Protein AF-A0A967Z1N1-F1 (afdb_monomer)

Radius of gyration: 12.33 Å; Cα contacts (8 Å, |Δi|>4): 47; chains: 1; bounding box: 30×26×28 Å

Sequence (60 aa):
MLELKKGVDILAEVGGITSVDAAKALFNEKLDAKNLDKISKIKTEDALIKIANAISMCEP

Secondary structure (DSSP, 8-state):
-PPTT-S--HHHHHH---SHHHHHHHHHHH--HHHHHHHTT---HHHHHHHHHHHHHH--

pLDDT: mean 87.65, std 7.36, range [61.0, 94.75]

Nearest PDB structures (foldseek):
  7fbb-ass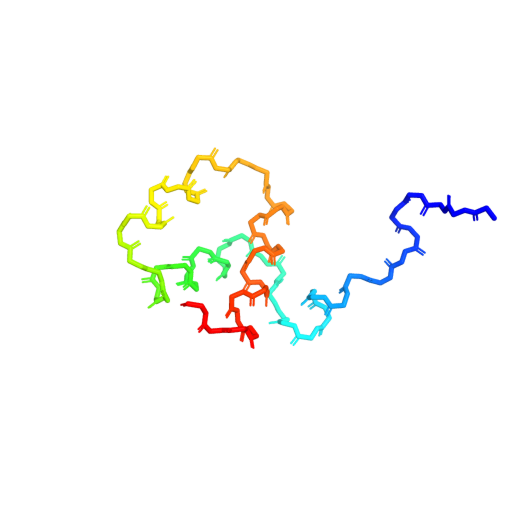embly1_A  TM=4.847E-01  e=3.895E+00  Serratia sp. FS14
  7fbb-assembly2_B  TM=4.909E-01  e=7.459E+00  Serratia sp. FS14

Structure (mmCIF, N/CA/C/O backbone):
data_AF-A0A967Z1N1-F1
#
_entry.id   AF-A0A967Z1N1-F1
#
loop_
_atom_site.group_PDB
_atom_site.id
_atom_site.type_symbol
_atom_site.label_atom_id
_atom_site.label_alt_id
_atom_site.label_comp_id
_atom_site.label_asym_id
_atom_site.label_entity_id
_atom_site.label_seq_id
_atom_site.pdbx_PDB_ins_code
_atom_site.Cartn_x
_atom_site.Cartn_y
_atom_site.Cartn_z
_atom_site.occupancy
_atom_site.B_iso_or_equiv
_atom_site.auth_seq_id
_atom_site.auth_comp_id
_atom_site.auth_asym_id
_atom_site.auth_atom_id
_atom_site.pdbx_PDB_model_num
ATOM 1 N N . MET A 1 1 ? 21.094 15.752 -15.342 1.00 72.25 1 MET A N 1
ATOM 2 C CA . MET A 1 1 ? 19.878 16.463 -14.892 1.00 72.25 1 MET A CA 1
ATOM 3 C C . MET A 1 1 ? 18.791 15.410 -14.747 1.00 72.25 1 MET A C 1
ATOM 5 O O . MET A 1 1 ? 18.650 14.625 -15.673 1.00 72.25 1 MET A O 1
ATOM 9 N N . LEU A 1 2 ? 18.137 15.293 -13.588 1.00 75.75 2 LEU A N 1
ATOM 10 C CA . LEU A 1 2 ? 17.088 14.287 -13.373 1.00 75.75 2 LEU A CA 1
ATOM 11 C C . LEU A 1 2 ? 15.735 14.872 -13.784 1.00 75.75 2 LEU A C 1
ATOM 13 O O . LEU A 1 2 ? 15.420 16.005 -13.427 1.00 75.75 2 LEU A O 1
ATOM 17 N N . GLU A 1 3 ? 14.957 14.107 -14.542 1.00 82.50 3 GLU A N 1
ATOM 18 C CA . GLU A 1 3 ? 13.644 14.509 -15.046 1.00 82.50 3 GLU A CA 1
ATOM 19 C C . GLU A 1 3 ? 12.544 13.842 -14.212 1.00 82.50 3 GLU A C 1
ATOM 21 O O . GLU A 1 3 ? 12.577 12.637 -13.945 1.00 82.50 3 GLU A O 1
ATOM 26 N N . LEU A 1 4 ? 11.562 14.635 -13.779 1.00 79.94 4 LEU A N 1
ATOM 27 C CA . LEU A 1 4 ? 10.441 14.150 -12.980 1.00 79.94 4 LEU A CA 1
ATOM 28 C C . LEU A 1 4 ? 9.674 13.072 -13.765 1.00 79.94 4 LEU A C 1
ATOM 30 O O . LEU A 1 4 ? 9.310 13.294 -14.916 1.00 79.94 4 LEU A O 1
ATOM 34 N N . LYS A 1 5 ? 9.416 11.921 -13.129 1.00 74.88 5 LYS A N 1
ATOM 35 C CA . LYS A 1 5 ? 8.773 10.734 -13.734 1.00 74.88 5 LYS A CA 1
ATOM 36 C C . LYS A 1 5 ? 9.559 10.068 -14.877 1.00 74.88 5 LYS A C 1
ATOM 38 O O . LYS A 1 5 ? 8.996 9.241 -15.583 1.00 74.88 5 LYS A O 1
ATOM 43 N N . LYS A 1 6 ? 10.851 10.366 -15.053 1.00 77.81 6 LYS A N 1
ATOM 44 C CA . LYS A 1 6 ? 11.695 9.725 -16.080 1.00 77.81 6 LYS A CA 1
ATOM 45 C C . LYS A 1 6 ? 12.469 8.508 -15.562 1.00 77.81 6 LYS A C 1
ATOM 47 O O . LYS A 1 6 ? 13.642 8.316 -15.863 1.00 77.81 6 LYS A O 1
ATOM 52 N N . GLY A 1 7 ? 11.798 7.687 -14.768 1.00 78.81 7 GLY A N 1
ATOM 53 C CA . GLY A 1 7 ? 12.314 6.426 -14.250 1.00 78.81 7 GLY A CA 1
ATOM 54 C C .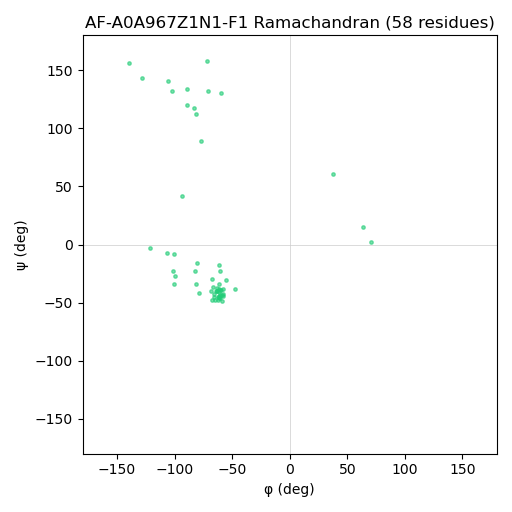 GLY A 1 7 ? 11.215 5.378 -14.279 1.00 78.81 7 GLY A C 1
ATOM 55 O O . GLY A 1 7 ? 10.033 5.720 -14.287 1.00 78.81 7 GLY A O 1
ATOM 56 N N . VAL A 1 8 ? 11.613 4.111 -14.314 1.00 78.31 8 VAL A N 1
ATOM 57 C CA . VAL A 1 8 ? 10.666 3.007 -14.186 1.00 78.31 8 VAL A CA 1
ATOM 58 C C . VAL A 1 8 ? 10.153 2.949 -12.748 1.00 78.31 8 VAL A C 1
ATOM 60 O O . VAL A 1 8 ? 10.931 3.020 -11.793 1.00 78.31 8 VAL A O 1
ATOM 63 N N . ASP A 1 9 ? 8.837 2.842 -12.590 1.00 78.50 9 ASP A N 1
ATOM 64 C CA . ASP A 1 9 ? 8.235 2.503 -11.308 1.00 78.50 9 ASP A CA 1
ATOM 65 C C . ASP A 1 9 ? 8.399 0.995 -11.090 1.00 78.50 9 ASP A C 1
ATOM 67 O O . ASP A 1 9 ? 7.566 0.192 -11.504 1.00 78.50 9 ASP A O 1
ATOM 71 N N . ILE A 1 10 ? 9.526 0.610 -10.485 1.00 82.06 10 ILE A N 1
ATOM 72 C CA . ILE A 1 10 ? 9.874 -0.797 -10.224 1.00 82.06 10 ILE A CA 1
ATOM 73 C C . ILE A 1 10 ? 8.774 -1.506 -9.427 1.00 82.06 10 ILE A C 1
ATOM 75 O O . ILE A 1 10 ? 8.561 -2.706 -9.584 1.00 82.06 10 ILE A O 1
ATOM 79 N N . LEU A 1 11 ? 8.063 -0.760 -8.584 1.00 80.00 11 LEU A N 1
ATOM 80 C CA . LEU A 1 11 ? 6.995 -1.292 -7.762 1.00 80.00 11 LEU A CA 1
ATOM 81 C C . LEU A 1 11 ? 5.834 -1.767 -8.641 1.00 80.00 11 LEU A C 1
ATOM 83 O O . LEU A 1 11 ? 5.352 -2.877 -8.452 1.00 80.00 11 LEU A O 1
ATOM 87 N N . ALA A 1 12 ? 5.440 -0.971 -9.638 1.00 80.62 12 ALA A N 1
ATOM 88 C CA . ALA A 1 12 ? 4.410 -1.358 -10.599 1.00 80.62 12 ALA A CA 1
ATOM 89 C C . ALA A 1 12 ? 4.847 -2.541 -11.479 1.00 80.62 12 ALA A C 1
ATOM 91 O O . ALA A 1 12 ? 4.066 -3.469 -11.683 1.00 80.62 12 ALA A O 1
ATOM 92 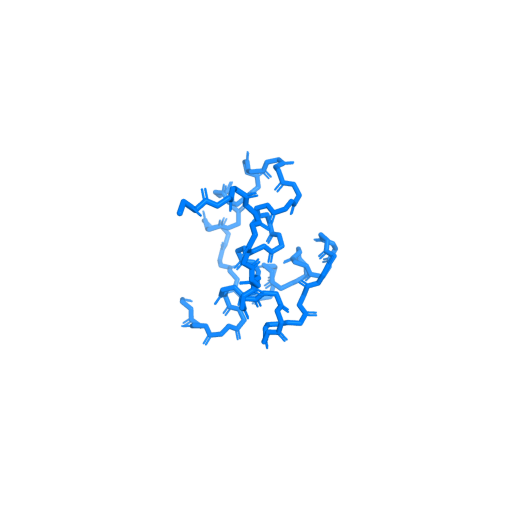N N . GLU A 1 13 ? 6.096 -2.537 -11.954 1.00 83.50 13 GLU A N 1
ATOM 93 C CA . GLU A 1 13 ? 6.623 -3.597 -12.828 1.00 83.50 13 GLU A CA 1
ATOM 94 C C . GLU A 1 13 ? 6.664 -4.965 -12.149 1.00 83.50 13 GLU A C 1
ATOM 96 O O . GLU A 1 13 ? 6.370 -5.982 -12.771 1.00 83.50 13 GLU A O 1
ATOM 101 N N . VAL A 1 14 ? 7.047 -5.007 -10.874 1.00 83.00 14 VAL A N 1
ATOM 102 C CA . VAL A 1 14 ? 7.279 -6.277 -10.181 1.00 83.00 14 VAL A CA 1
ATOM 103 C C . VAL A 1 14 ? 6.079 -6.667 -9.302 1.00 83.00 14 VAL A C 1
ATOM 105 O O . VAL A 1 14 ? 5.836 -7.853 -9.101 1.00 83.00 14 VAL A O 1
ATOM 108 N N . GLY A 1 15 ? 5.295 -5.700 -8.810 1.00 80.50 15 GLY A N 1
ATOM 109 C CA . GLY A 1 15 ? 4.075 -5.945 -8.030 1.00 80.50 15 GLY A CA 1
ATOM 110 C C . GLY A 1 15 ? 2.835 -6.249 -8.881 1.00 80.50 15 GLY A C 1
ATOM 111 O O . GLY A 1 15 ? 1.902 -6.883 -8.394 1.00 80.50 15 GLY A O 1
ATOM 112 N N . GLY A 1 16 ? 2.809 -5.838 -10.155 1.00 88.12 16 GLY A N 1
ATOM 113 C CA . GLY A 1 16 ? 1.783 -6.232 -11.130 1.00 88.12 16 GLY A CA 1
ATOM 114 C C . GLY A 1 16 ? 0.379 -5.644 -10.920 1.00 88.12 16 GLY A C 1
ATOM 115 O O . GLY A 1 16 ? -0.529 -5.946 -11.696 1.00 88.12 16 GLY A O 1
ATOM 116 N N . ILE A 1 17 ? 0.164 -4.788 -9.916 1.00 92.19 17 ILE A N 1
ATOM 117 C CA . ILE A 1 17 ? -1.124 -4.130 -9.668 1.00 92.19 17 ILE A CA 1
ATOM 118 C C . ILE A 1 17 ? -1.168 -2.815 -10.443 1.00 92.19 17 ILE A C 1
ATOM 120 O O . ILE A 1 17 ? -0.375 -1.910 -10.202 1.00 92.19 17 ILE A O 1
ATOM 124 N N . THR A 1 18 ? -2.134 -2.679 -11.352 1.00 91.06 18 THR A N 1
ATOM 125 C CA . THR A 1 18 ? -2.262 -1.504 -12.239 1.00 91.06 18 THR A CA 1
ATOM 126 C C . THR A 1 18 ? -3.600 -0.778 -12.108 1.00 91.06 18 THR A C 1
ATOM 128 O O . THR A 1 18 ? -3.814 0.249 -12.746 1.00 91.06 18 THR A O 1
ATOM 131 N N . SER A 1 19 ? -4.513 -1.296 -11.282 1.00 93.62 19 SER A N 1
ATOM 132 C CA . SER A 1 19 ? -5.876 -0.778 -11.139 1.00 93.62 19 SER A CA 1
ATOM 133 C C . SER A 1 19 ? -6.226 -0.517 -9.681 1.00 93.62 19 SER A C 1
ATOM 135 O O . SER A 1 19 ? -5.872 -1.291 -8.793 1.00 93.62 19 SER A O 1
ATOM 137 N N . VAL A 1 20 ? -6.991 0.549 -9.442 1.00 92.94 20 VAL A N 1
ATOM 138 C CA . VAL A 1 20 ? -7.481 0.910 -8.102 1.00 92.94 20 VAL A CA 1
ATOM 139 C C . VAL A 1 20 ? -8.367 -0.188 -7.512 1.00 92.94 2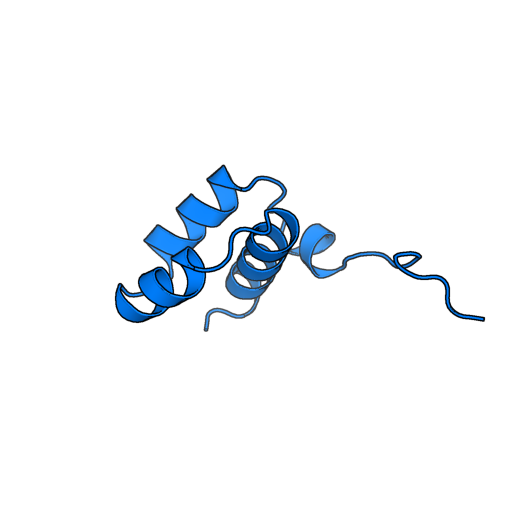0 VAL A C 1
ATOM 141 O O . VAL A 1 20 ? -8.341 -0.408 -6.306 1.00 92.94 20 VAL A O 1
ATOM 144 N N . ASP A 1 21 ? -9.136 -0.889 -8.345 1.00 93.38 21 ASP A N 1
ATOM 145 C CA . ASP A 1 21 ? -9.989 -1.991 -7.895 1.00 93.38 21 ASP A CA 1
ATOM 146 C C . ASP A 1 21 ? -9.158 -3.164 -7.348 1.00 93.38 21 ASP A C 1
ATOM 148 O O . ASP A 1 21 ? -9.347 -3.582 -6.207 1.00 93.38 21 ASP A O 1
ATOM 152 N N . ALA A 1 22 ? -8.128 -3.581 -8.093 1.00 93.62 22 ALA A N 1
ATOM 153 C CA . ALA A 1 22 ? -7.167 -4.591 -7.652 1.00 93.62 22 ALA A CA 1
ATOM 154 C C . ALA A 1 22 ? -6.404 -4.156 -6.386 1.00 93.62 22 ALA A C 1
ATOM 156 O O . ALA A 1 22 ? -6.218 -4.953 -5.468 1.00 93.62 22 ALA A O 1
ATOM 157 N N . ALA A 1 23 ? -6.026 -2.876 -6.290 1.00 94.25 23 ALA A N 1
ATOM 158 C CA . ALA A 1 23 ? -5.420 -2.317 -5.083 1.00 94.25 23 ALA A CA 1
ATOM 159 C C . ALA A 1 23 ? -6.359 -2.422 -3.869 1.00 94.25 23 ALA A C 1
ATOM 161 O O . ALA A 1 23 ? -5.950 -2.870 -2.801 1.00 94.25 23 ALA A O 1
ATOM 162 N N . LYS A 1 24 ? -7.638 -2.063 -4.035 1.00 92.75 24 LYS A N 1
ATOM 163 C CA . LYS A 1 24 ? -8.650 -2.174 -2.977 1.00 92.75 24 LYS A CA 1
ATOM 164 C C . LYS A 1 24 ? -8.906 -3.620 -2.570 1.00 92.75 24 LYS A C 1
ATOM 166 O O . LYS A 1 24 ? -9.059 -3.869 -1.376 1.00 92.75 24 LYS A O 1
ATOM 171 N N . ALA A 1 25 ? -8.948 -4.554 -3.516 1.00 93.69 25 ALA A N 1
ATOM 172 C CA . ALA A 1 25 ? -9.084 -5.975 -3.212 1.00 93.69 25 ALA A CA 1
ATOM 173 C C . ALA A 1 25 ? -7.924 -6.456 -2.325 1.00 93.69 25 ALA A C 1
ATOM 175 O O . ALA A 1 25 ? -8.169 -7.011 -1.255 1.00 93.69 25 ALA A O 1
ATOM 176 N N . LEU A 1 26 ? -6.680 -6.122 -2.696 1.00 92.56 26 LEU A N 1
ATOM 177 C CA . LEU A 1 26 ? -5.494 -6.444 -1.900 1.00 92.56 26 LEU A CA 1
ATOM 178 C C . LEU A 1 26 ? -5.563 -5.828 -0.496 1.00 92.56 26 LEU A C 1
ATOM 180 O O . LEU A 1 26 ? -5.259 -6.494 0.488 1.00 92.56 26 LEU A O 1
ATOM 184 N N . PHE A 1 27 ? -5.980 -4.564 -0.379 1.00 93.31 27 PHE A N 1
ATOM 185 C CA . PHE A 1 27 ? -6.090 -3.913 0.925 1.00 93.31 27 PHE A CA 1
ATOM 186 C C . PHE A 1 27 ? -7.082 -4.625 1.841 1.00 93.31 27 PHE A C 1
ATOM 188 O O . PHE A 1 27 ? -6.778 -4.812 3.012 1.00 93.31 27 PHE A O 1
ATOM 195 N N . ASN A 1 28 ? -8.247 -5.026 1.326 1.00 91.38 28 ASN A N 1
ATOM 196 C CA . ASN A 1 28 ? -9.246 -5.737 2.126 1.00 91.38 28 ASN A CA 1
ATOM 197 C C . ASN A 1 28 ? -8.777 -7.138 2.541 1.00 91.38 28 ASN A C 1
ATOM 199 O O . ASN A 1 28 ? -9.187 -7.621 3.591 1.00 91.38 28 ASN A O 1
ATOM 203 N N . GLU A 1 29 ? -7.933 -7.782 1.734 1.00 91.19 29 GLU A N 1
ATOM 204 C CA . GLU A 1 29 ? -7.383 -9.102 2.047 1.00 91.19 29 GLU A CA 1
ATOM 205 C C .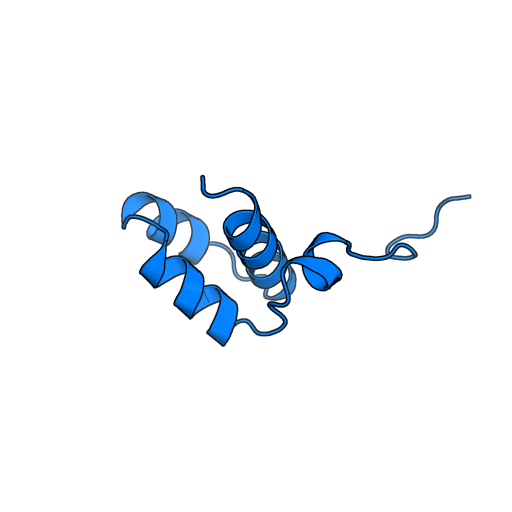 GLU A 1 29 ? -6.221 -9.035 3.051 1.00 91.19 29 GLU A C 1
ATOM 207 O O . GLU A 1 29 ? -6.130 -9.867 3.951 1.00 91.19 29 GLU A O 1
ATOM 212 N N . LYS A 1 30 ? -5.323 -8.052 2.902 1.00 89.94 30 LYS A N 1
ATOM 213 C CA . LYS A 1 30 ? -4.041 -8.002 3.625 1.00 89.94 30 LYS A CA 1
ATOM 214 C C . LYS A 1 30 ? -4.020 -7.046 4.819 1.00 89.94 30 LYS A C 1
ATOM 216 O O . LYS A 1 30 ? -3.174 -7.211 5.691 1.00 89.94 30 LYS A O 1
ATOM 221 N N . LEU A 1 31 ? -4.888 -6.031 4.875 1.00 90.19 31 LEU A N 1
ATOM 222 C CA . LEU A 1 31 ? -4.850 -5.006 5.925 1.00 90.19 31 LEU A CA 1
ATOM 223 C C . LEU A 1 31 ? -5.975 -5.167 6.949 1.00 90.19 31 LEU A C 1
ATOM 225 O O . LEU A 1 31 ? -7.132 -5.386 6.609 1.00 90.19 31 LEU A O 1
ATOM 229 N N . ASP A 1 32 ? -5.644 -4.927 8.218 1.00 91.00 32 ASP A N 1
ATOM 230 C CA . ASP A 1 32 ? -6.633 -4.792 9.289 1.00 91.00 32 ASP A CA 1
ATOM 231 C C . ASP A 1 32 ? -7.427 -3.471 9.183 1.00 91.00 32 ASP A C 1
ATOM 233 O O . ASP A 1 32 ? -6.952 -2.471 8.623 1.00 91.00 32 ASP A O 1
ATOM 237 N N . ALA A 1 33 ? -8.617 -3.435 9.791 1.00 90.44 33 ALA A N 1
ATOM 238 C CA . ALA A 1 33 ? -9.541 -2.300 9.805 1.00 90.44 33 ALA A CA 1
ATOM 239 C C . ALA A 1 33 ? -8.873 -0.954 10.140 1.00 90.44 33 ALA A C 1
ATOM 241 O O . ALA A 1 33 ? -9.186 0.072 9.529 1.00 90.44 33 ALA A O 1
ATOM 242 N N . LYS A 1 34 ? -7.902 -0.936 11.065 1.00 92.62 34 LYS A N 1
ATOM 243 C CA . LYS A 1 34 ? -7.185 0.301 11.423 1.00 92.62 34 LYS A CA 1
ATOM 244 C C . LYS A 1 34 ? -6.324 0.847 10.280 1.00 92.62 34 LYS A C 1
ATOM 246 O O . LYS A 1 34 ? -6.182 2.063 10.144 1.00 92.62 34 LYS A O 1
ATOM 251 N N . ASN A 1 35 ? -5.702 -0.025 9.490 1.00 91.19 35 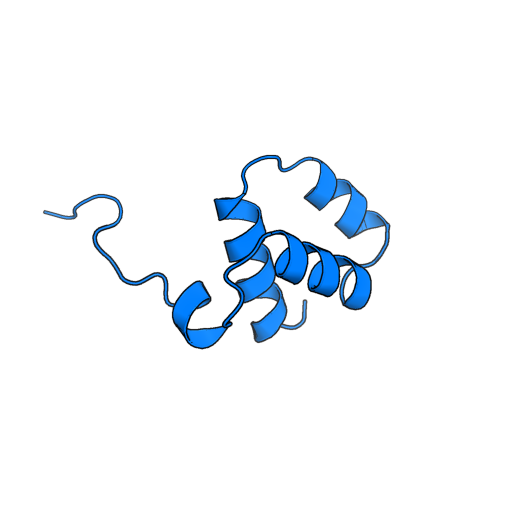ASN A N 1
ATOM 252 C CA . ASN A 1 35 ? -4.879 0.387 8.353 1.00 91.19 35 ASN A CA 1
ATOM 253 C C . ASN A 1 35 ? -5.747 0.703 7.132 1.00 91.19 35 ASN A C 1
ATOM 255 O O . ASN A 1 35 ? -5.462 1.676 6.432 1.00 91.19 35 ASN A O 1
ATOM 259 N N . LEU A 1 36 ? -6.861 -0.011 6.953 1.00 91.88 36 LEU A N 1
ATOM 260 C CA . LEU A 1 36 ? -7.880 0.324 5.958 1.00 91.88 36 LEU A CA 1
ATOM 261 C C . LEU A 1 36 ? -8.461 1.731 6.156 1.00 91.88 36 LEU A C 1
ATOM 263 O O . LEU A 1 36 ? -8.570 2.476 5.181 1.00 91.88 36 LEU A O 1
ATOM 267 N N . ASP A 1 37 ? -8.760 2.147 7.393 1.00 92.88 37 ASP A N 1
ATOM 268 C CA . ASP A 1 37 ? -9.247 3.510 7.679 1.00 92.88 37 ASP A CA 1
ATOM 269 C C . ASP A 1 37 ? -8.239 4.591 7.253 1.00 92.88 37 ASP A C 1
ATOM 271 O O . ASP A 1 37 ? -8.607 5.629 6.699 1.00 92.88 37 ASP A O 1
ATOM 275 N N . LYS A 1 38 ? -6.940 4.343 7.463 1.00 92.12 38 LYS A N 1
ATOM 276 C CA . LYS A 1 38 ? -5.882 5.277 7.051 1.00 92.12 38 LYS A CA 1
ATOM 277 C C . LYS A 1 38 ? -5.780 5.368 5.531 1.00 92.1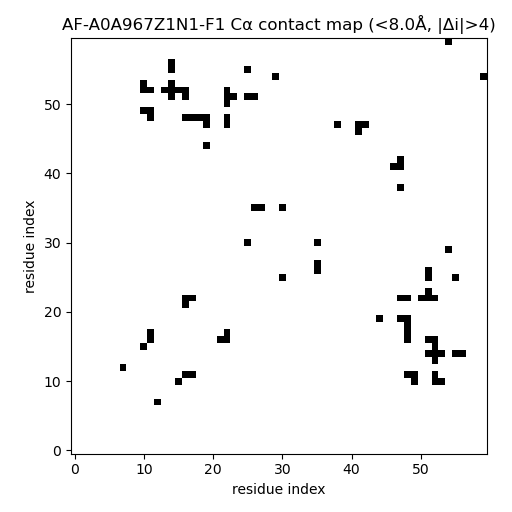2 38 LYS A C 1
ATOM 279 O O . LYS A 1 38 ? -5.740 6.475 4.999 1.00 92.12 38 LYS A O 1
ATOM 284 N N . ILE A 1 39 ? -5.753 4.223 4.844 1.00 92.31 39 ILE A N 1
ATOM 285 C CA . ILE A 1 39 ? -5.652 4.150 3.378 1.00 92.31 39 ILE A CA 1
ATOM 286 C C . ILE A 1 39 ? -6.879 4.786 2.719 1.00 92.31 39 ILE A C 1
ATOM 288 O O . ILE A 1 39 ? -6.737 5.506 1.735 1.00 92.31 39 ILE A O 1
ATOM 292 N N . SER A 1 40 ? -8.069 4.615 3.301 1.00 88.81 40 SER A N 1
ATOM 293 C CA . SER A 1 40 ? -9.328 5.174 2.782 1.00 88.81 40 SER A CA 1
ATOM 294 C C . SER A 1 40 ? -9.346 6.707 2.713 1.00 88.81 40 SER A C 1
ATOM 296 O O . SER A 1 40 ? -10.164 7.288 2.000 1.00 88.81 40 SER A O 1
ATOM 298 N N . LYS A 1 41 ? -8.435 7.389 3.422 1.00 94.06 41 LYS A N 1
ATOM 299 C CA . LYS A 1 41 ? -8.277 8.853 3.367 1.00 94.06 41 LYS A CA 1
ATOM 300 C C . LYS A 1 41 ? -7.463 9.315 2.155 1.00 94.06 41 LYS A C 1
ATOM 302 O O . LYS A 1 41 ? -7.509 10.496 1.811 1.00 94.06 41 LYS A O 1
ATOM 307 N N . ILE A 1 42 ? -6.736 8.412 1.495 1.00 93.62 42 ILE A N 1
ATOM 308 C CA . ILE A 1 42 ? -5.945 8.703 0.299 1.00 93.62 42 ILE A CA 1
ATOM 309 C C . ILE A 1 42 ? -6.865 8.648 -0.922 1.00 93.62 42 ILE A C 1
ATOM 311 O O . ILE A 1 42 ? -7.431 7.609 -1.247 1.00 93.62 42 ILE A O 1
ATOM 315 N N . LYS A 1 43 ? -7.006 9.782 -1.614 1.00 91.81 43 LYS A N 1
ATOM 316 C CA . LYS A 1 43 ? -7.871 9.911 -2.802 1.00 91.81 43 LYS A CA 1
ATOM 317 C C . LYS A 1 43 ? -7.110 9.850 -4.126 1.00 91.81 43 LYS A C 1
ATOM 319 O O . LYS A 1 43 ? -7.727 9.811 -5.183 1.00 91.81 43 LYS A O 1
ATOM 324 N N . THR A 1 44 ? -5.781 9.862 -4.072 1.00 94.75 44 THR A N 1
ATOM 325 C CA . THR A 1 44 ? -4.931 9.825 -5.261 1.00 94.75 44 THR A CA 1
ATOM 326 C C . THR A 1 44 ? -4.802 8.390 -5.753 1.00 94.75 44 THR A C 1
ATOM 328 O O . THR A 1 44 ? -4.165 7.566 -5.103 1.00 94.75 44 THR A O 1
ATOM 331 N N . GLU A 1 45 ? -5.373 8.106 -6.918 1.00 92.19 45 GLU A N 1
ATOM 332 C CA . GLU A 1 45 ? -5.417 6.762 -7.506 1.00 92.19 45 GLU A CA 1
ATOM 333 C C . GLU A 1 45 ? -4.019 6.163 -7.722 1.00 92.19 45 GLU A C 1
ATOM 335 O O . GLU A 1 45 ? -3.764 5.032 -7.315 1.00 92.19 45 GLU A O 1
ATOM 340 N N . ASP A 1 46 ? -3.082 6.954 -8.255 1.00 90.94 46 ASP A N 1
ATOM 341 C CA . ASP A 1 46 ? -1.675 6.560 -8.435 1.00 90.94 46 ASP A CA 1
ATOM 342 C C . ASP A 1 46 ? -1.004 6.158 -7.109 1.00 90.94 46 ASP A C 1
ATOM 344 O O . ASP A 1 46 ? -0.262 5.179 -7.047 1.00 90.94 46 ASP A O 1
ATOM 348 N N . ALA A 1 47 ? -1.315 6.867 -6.019 1.00 92.31 47 ALA A N 1
ATOM 349 C CA . ALA A 1 47 ? -0.776 6.539 -4.704 1.00 92.31 47 ALA A CA 1
ATOM 350 C C . ALA A 1 47 ? -1.343 5.212 -4.180 1.00 92.31 47 ALA A C 1
ATOM 352 O O . ALA A 1 47 ? -0.595 4.415 -3.623 1.00 92.31 47 ALA A O 1
ATOM 353 N N . LEU A 1 48 ? -2.639 4.947 -4.389 1.00 94.19 48 LEU A N 1
ATOM 354 C CA . LEU A 1 48 ? -3.259 3.676 -4.003 1.00 94.19 48 LEU A CA 1
ATOM 355 C C . LEU A 1 48 ? -2.610 2.501 -4.744 1.00 94.19 48 LEU A C 1
ATOM 357 O O . LEU A 1 48 ? -2.253 1.505 -4.124 1.00 94.19 48 LEU A O 1
ATOM 361 N N . ILE A 1 49 ? -2.391 2.639 -6.052 1.00 93.94 49 ILE A N 1
ATOM 362 C CA . ILE A 1 49 ? -1.750 1.600 -6.865 1.00 93.94 49 ILE A CA 1
ATOM 363 C C . ILE A 1 49 ? -0.325 1.322 -6.368 1.00 93.94 49 ILE A C 1
ATOM 365 O O . ILE A 1 49 ? 0.049 0.167 -6.164 1.00 93.94 49 ILE A O 1
ATOM 369 N N . LYS A 1 50 ? 0.467 2.363 -6.095 1.00 92.06 50 LYS A N 1
ATOM 370 C CA . LYS A 1 50 ? 1.827 2.203 -5.557 1.00 92.06 50 LYS A CA 1
ATOM 371 C C . LYS A 1 50 ? 1.840 1.520 -4.196 1.00 92.06 50 LYS A C 1
ATOM 373 O O . LYS A 1 50 ? 2.629 0.609 -3.974 1.00 92.06 50 LYS A O 1
ATOM 378 N N . ILE A 1 51 ? 0.948 1.915 -3.292 1.00 92.50 51 ILE A N 1
ATOM 379 C CA . ILE A 1 51 ? 0.867 1.298 -1.965 1.00 92.50 51 ILE A CA 1
ATOM 380 C C . ILE A 1 51 ? 0.498 -0.187 -2.076 1.00 92.50 51 ILE A C 1
ATOM 382 O O . ILE A 1 51 ? 1.087 -1.009 -1.379 1.00 92.50 51 ILE A O 1
ATOM 386 N N . ALA A 1 52 ? -0.421 -0.548 -2.974 1.00 93.00 52 ALA A N 1
ATOM 387 C CA . ALA A 1 52 ? -0.779 -1.946 -3.201 1.00 93.00 52 ALA A CA 1
ATOM 388 C C . ALA A 1 52 ? 0.407 -2.771 -3.710 1.00 93.00 52 ALA A C 1
ATOM 390 O O . ALA A 1 52 ? 0.685 -3.838 -3.168 1.00 93.00 52 ALA A O 1
ATOM 391 N N . ASN A 1 53 ? 1.161 -2.247 -4.677 1.00 92.44 53 ASN A N 1
ATOM 392 C CA . ASN A 1 53 ? 2.362 -2.923 -5.161 1.00 92.44 53 ASN A CA 1
ATOM 393 C C . ASN A 1 53 ? 3.426 -3.098 -4.058 1.00 92.44 53 ASN A C 1
ATOM 395 O O . ASN A 1 53 ? 4.032 -4.161 -3.969 1.00 92.44 53 ASN A O 1
ATOM 399 N N . ALA A 1 54 ? 3.611 -2.112 -3.168 1.00 91.56 54 ALA A N 1
ATOM 400 C CA . ALA A 1 54 ? 4.499 -2.265 -2.007 1.00 91.56 54 ALA A CA 1
ATOM 401 C C . ALA A 1 54 ? 4.026 -3.368 -1.049 1.00 91.56 54 ALA A C 1
ATOM 403 O O . ALA A 1 54 ? 4.825 -4.204 -0.630 1.00 91.56 54 ALA A O 1
ATOM 404 N N . ILE A 1 55 ? 2.736 -3.381 -0.699 1.00 90.19 55 ILE A N 1
ATOM 405 C CA . ILE A 1 55 ? 2.163 -4.383 0.213 1.00 90.19 55 ILE A CA 1
ATOM 406 C C . ILE A 1 55 ? 2.306 -5.790 -0.372 1.00 90.19 55 ILE A C 1
ATOM 408 O O . ILE A 1 55 ? 2.672 -6.711 0.353 1.00 90.19 55 ILE A O 1
ATOM 412 N N . SER A 1 56 ? 2.087 -5.943 -1.683 1.00 88.31 56 SER A N 1
ATOM 413 C CA . SER A 1 56 ? 2.220 -7.226 -2.383 1.00 88.31 56 SER A CA 1
ATOM 414 C C . SER A 1 56 ? 3.632 -7.817 -2.316 1.00 88.31 56 SER A C 1
ATOM 416 O O . SER A 1 56 ? 3.789 -9.020 -2.500 1.00 88.31 56 SER A O 1
ATOM 418 N N . MET A 1 57 ? 4.654 -6.992 -2.088 1.00 85.56 57 MET A N 1
ATOM 419 C CA . MET A 1 57 ? 6.050 -7.430 -2.028 1.00 85.56 57 MET A CA 1
ATOM 420 C C . MET A 1 57 ? 6.598 -7.594 -0.623 1.00 85.56 57 MET A C 1
ATOM 422 O O . MET A 1 57 ? 7.507 -8.391 -0.415 1.00 85.56 57 MET A O 1
ATOM 426 N N . CYS A 1 58 ? 6.139 -6.757 0.302 1.00 80.62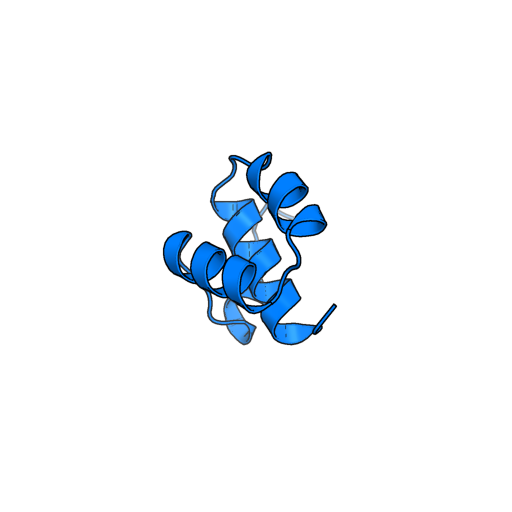 58 CYS A N 1
ATOM 427 C CA . CYS A 1 58 ? 6.825 -6.562 1.572 1.00 80.62 58 CYS A CA 1
ATOM 428 C C . CYS A 1 58 ? 6.104 -7.207 2.761 1.00 80.62 58 CYS A C 1
ATOM 430 O O . CYS A 1 58 ? 6.672 -7.197 3.847 1.00 80.62 58 CYS A O 1
ATOM 432 N N . GLU A 1 59 ? 4.884 -7.726 2.555 1.00 68.31 59 GLU A N 1
ATOM 433 C CA . GLU A 1 59 ? 4.023 -8.362 3.573 1.00 68.31 59 GLU A CA 1
ATOM 434 C C . GLU A 1 59 ? 4.083 -7.681 4.962 1.00 68.31 59 GLU A C 1
ATOM 436 O O . GLU A 1 59 ? 4.519 -8.300 5.934 1.00 68.31 59 GLU A O 1
ATOM 441 N N . PRO A 1 60 ? 3.710 -6.388 5.048 1.00 61.00 60 PRO A N 1
ATOM 442 C CA . PRO A 1 60 ? 3.804 -5.595 6.275 1.00 61.00 60 PRO A CA 1
ATOM 443 C C . PRO A 1 60 ? 2.743 -5.923 7.336 1.00 61.00 60 PRO A C 1
ATOM 445 O O . PRO A 1 60 ? 1.697 -6.518 6.991 1.00 61.00 60 PRO A O 1
#

Mean predicted al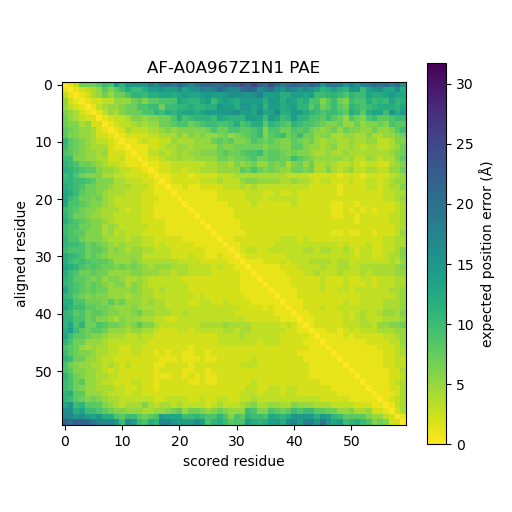igned error: 4.76 Å

Foldseek 3Di:
DDDVPPDDPVLCVVLVQDFLVVLVVQCVVQHDPVVVVVLVVDPDGVVSSSVSSVCSPPSD

Solvent-accessible surface area (backbone atoms only — not comparable to full-atom values): 3681 Å² total; per-residue (Å²): 136,89,60,90,85,74,62,83,60,62,48,46,74,74,44,68,40,85,39,59,66,60,20,51,53,49,44,69,74,70,44,56,73,75,54,45,59,58,55,69,70,61,81,54,59,71,57,47,20,51,52,35,12,47,47,74,71,63,73,117